Protein AF-A0A7K2MDT2-F1 (afdb_monomer_lite)

Radius of gyration: 23.24 Å; chains: 1; bounding box: 53×56×47 Å

Foldseek 3Di:
DPPPVVVVPDDPPPDQPQHDDPPGNPCVVVVVVVVVVVVVVLVQFWDKAWDPPDDFDWDDDVHTDTDPTDIDTDTDDPPPPPPPPPDDDDDDDDDPPPPDDPDDD

Sequence (105 aa):
RFDAQAVRARPPHVFKPFGTGARACIGRQFALHEATLVLGLLLRRYDLHPDPGYRLKITERLTLMPEGLRLRLERRTAPVVRDSVPAGGDGEASAPRCPVHRAGD

Secondary structure (DSSP, 8-state):
--SHHHHHTSPTTS--TT--GGGS-TTHHHHHHHHHHHHHHHHHHEEEEE-TT---EEEESSSEEEES--EEEEEPPPP--------------------------

Structure (mmCIF, N/CA/C/O backbone):
data_AF-A0A7K2MDT2-F1
#
_entry.id   AF-A0A7K2MDT2-F1
#
loop_
_atom_site.group_PDB
_atom_site.id
_atom_site.type_symbol
_atom_site.label_atom_id
_atom_site.label_alt_id
_atom_site.label_comp_id
_atom_site.label_asym_id
_atom_site.label_entity_id
_atom_site.label_seq_id
_atom_site.pdbx_PDB_ins_code
_atom_site.Cartn_x
_atom_site.Cartn_y
_atom_site.Cartn_z
_atom_site.occupancy
_atom_site.B_iso_or_equiv
_atom_site.auth_seq_id
_atom_site.auth_comp_id
_atom_site.auth_asym_id
_atom_site.auth_atom_id
_atom_site.pdbx_PDB_model_num
ATOM 1 N N . ARG A 1 1 ? -8.546 -12.260 -7.805 1.00 89.19 1 ARG A N 1
ATOM 2 C CA . ARG A 1 1 ? -7.979 -11.103 -8.567 1.00 89.19 1 ARG A CA 1
ATOM 3 C C . ARG A 1 1 ? -6.456 -11.095 -8.542 1.00 89.19 1 ARG A C 1
ATOM 5 O O . ARG A 1 1 ? -5.871 -10.864 -9.592 1.00 89.19 1 ARG A O 1
ATOM 12 N N . PHE A 1 2 ? -5.824 -11.232 -7.372 1.00 94.38 2 PHE A N 1
ATOM 13 C CA . PHE A 1 2 ? -4.358 -11.258 -7.232 1.00 94.38 2 PHE A CA 1
ATOM 14 C C . PHE A 1 2 ? -3.816 -12.643 -6.835 1.00 94.38 2 PHE A C 1
ATOM 16 O O . PHE A 1 2 ? -2.643 -12.774 -6.508 1.00 94.38 2 PHE A O 1
ATOM 23 N N . ASP A 1 3 ? -4.663 -13.670 -6.872 1.00 96.00 3 ASP A N 1
ATOM 24 C CA . ASP A 1 3 ? -4.254 -15.069 -6.802 1.00 96.00 3 ASP A CA 1
ATOM 25 C C . ASP A 1 3 ? -3.393 -15.457 -8.019 1.00 96.00 3 ASP A C 1
ATOM 27 O O . ASP A 1 3 ? -3.415 -14.799 -9.064 1.00 96.00 3 ASP A O 1
ATOM 31 N N . ALA A 1 4 ? -2.624 -16.539 -7.885 1.00 95.25 4 ALA A N 1
ATOM 32 C CA . ALA A 1 4 ? -1.626 -16.926 -8.879 1.00 95.25 4 ALA A CA 1
ATOM 33 C C . ALA A 1 4 ? -2.222 -17.202 -10.271 1.00 95.25 4 ALA A C 1
ATOM 35 O O . ALA A 1 4 ? -1.603 -16.850 -11.276 1.00 95.25 4 ALA A O 1
ATOM 36 N N . GLN A 1 5 ? -3.415 -17.801 -10.340 1.00 95.94 5 GLN A N 1
ATOM 37 C CA . GLN A 1 5 ? -4.074 -18.121 -11.609 1.00 95.94 5 GLN A CA 1
ATOM 38 C C . GLN A 1 5 ? -4.519 -16.840 -12.327 1.00 95.94 5 GLN A C 1
ATOM 40 O O . GLN A 1 5 ? -4.160 -16.628 -13.486 1.00 95.94 5 GLN A O 1
ATOM 45 N N . ALA A 1 6 ? -5.197 -15.926 -11.626 1.00 94.38 6 ALA A N 1
ATOM 46 C CA . ALA A 1 6 ? -5.632 -14.652 -12.199 1.00 94.38 6 ALA A CA 1
ATOM 47 C C . ALA A 1 6 ? -4.462 -13.755 -12.642 1.00 94.38 6 ALA A C 1
ATOM 49 O O . ALA A 1 6 ? -4.578 -13.020 -13.622 1.00 94.38 6 ALA A O 1
ATOM 50 N N . VAL A 1 7 ? -3.327 -13.803 -11.935 1.00 95.06 7 VAL A N 1
ATOM 51 C CA . VAL A 1 7 ? -2.123 -13.046 -12.312 1.00 95.06 7 VAL A CA 1
ATOM 52 C C . VAL A 1 7 ? -1.501 -13.593 -13.596 1.00 95.06 7 VAL A C 1
ATOM 54 O O . VAL A 1 7 ? -1.098 -12.798 -14.442 1.00 95.06 7 VAL A O 1
ATOM 57 N N . ARG A 1 8 ? -1.452 -14.920 -13.774 1.00 93.31 8 ARG A N 1
ATOM 58 C CA . ARG A 1 8 ? -0.921 -15.553 -14.995 1.00 93.31 8 ARG A CA 1
ATOM 59 C C . ARG A 1 8 ? -1.771 -15.255 -16.228 1.00 93.31 8 ARG A C 1
ATOM 61 O O . ARG A 1 8 ? -1.219 -15.071 -17.303 1.00 93.31 8 ARG A O 1
ATOM 68 N N . ALA A 1 9 ? -3.090 -15.172 -16.064 1.00 95.38 9 ALA A N 1
ATOM 69 C CA . ALA A 1 9 ? -4.022 -14.873 -17.151 1.00 95.38 9 ALA A CA 1
ATOM 70 C C . ALA A 1 9 ? -4.070 -13.381 -17.547 1.00 95.38 9 ALA A C 1
ATOM 72 O O . ALA A 1 9 ? -4.774 -13.008 -18.484 1.00 95.38 9 ALA A O 1
ATOM 73 N N . ARG A 1 10 ? -3.375 -12.495 -16.824 1.00 94.31 10 ARG A N 1
ATOM 74 C CA . ARG A 1 10 ? -3.451 -11.045 -17.032 1.00 94.31 10 ARG A CA 1
ATOM 75 C C . ARG A 1 10 ? -2.658 -10.617 -18.282 1.00 94.31 10 ARG A C 1
ATOM 77 O O . ARG A 1 10 ? -1.544 -11.103 -18.473 1.00 94.31 10 ARG A O 1
ATOM 84 N N . PRO A 1 11 ? -3.159 -9.647 -19.076 1.00 95.38 11 PRO A N 1
ATOM 85 C CA . PRO A 1 11 ? -2.400 -9.091 -20.191 1.00 95.38 11 PRO A CA 1
ATOM 86 C C . PRO A 1 11 ? -1.023 -8.564 -19.760 1.00 95.38 11 PRO A C 1
ATOM 88 O O . PRO A 1 11 ? -0.877 -8.043 -18.644 1.00 95.38 11 PRO A O 1
ATOM 91 N N . PRO A 1 12 ? -0.002 -8.662 -20.627 1.00 91.50 12 PRO A N 1
ATOM 92 C CA . PRO A 1 12 ? 1.331 -8.190 -20.297 1.00 91.50 12 PRO A CA 1
ATOM 93 C C . PRO A 1 12 ? 1.325 -6.687 -19.997 1.00 91.50 12 PRO A C 1
ATOM 95 O O . PRO A 1 12 ? 0.544 -5.908 -20.531 1.00 91.50 12 PRO A O 1
ATOM 98 N N . HIS A 1 13 ? 2.237 -6.280 -19.119 1.00 89.50 13 HIS A N 1
ATOM 99 C CA . HIS A 1 13 ? 2.533 -4.884 -18.782 1.00 89.50 13 HIS A CA 1
ATOM 100 C C . HIS A 1 13 ? 1.453 -4.054 -18.069 1.00 89.50 13 HIS A C 1
ATOM 102 O O . HIS A 1 13 ? 1.732 -2.907 -17.734 1.00 89.50 13 HIS A O 1
ATOM 108 N N . VAL A 1 14 ? 0.298 -4.619 -17.713 1.00 92.56 14 VAL A N 1
ATOM 109 C CA . VAL A 1 14 ? -0.784 -3.855 -17.052 1.00 92.56 14 VAL A CA 1
ATOM 110 C C . VAL A 1 14 ? -0.637 -3.719 -15.529 1.00 92.56 14 VAL A C 1
ATOM 112 O O . VAL A 1 14 ? -1.430 -3.043 -14.880 1.00 92.56 14 VAL A O 1
ATOM 115 N N . PHE A 1 15 ? 0.352 -4.379 -14.918 1.00 94.62 15 PHE A N 1
ATOM 116 C CA . PHE A 1 15 ? 0.592 -4.299 -13.475 1.00 94.62 15 PHE A CA 1
ATOM 117 C C . PHE A 1 15 ? 2.086 -4.253 -13.159 1.00 94.62 15 PHE A C 1
ATOM 119 O O . PHE A 1 15 ? 2.750 -5.284 -13.069 1.00 94.62 15 PHE A O 1
ATOM 126 N N . LYS A 1 16 ? 2.606 -3.034 -12.998 1.00 94.81 16 LYS A N 1
ATOM 127 C CA . LYS A 1 16 ? 4.016 -2.750 -12.696 1.00 94.81 16 LYS A CA 1
ATOM 128 C C . LYS A 1 16 ? 4.161 -1.691 -11.585 1.00 94.81 16 LYS A C 1
ATOM 130 O O . LYS A 1 16 ? 4.832 -0.686 -11.800 1.00 94.81 16 LYS A O 1
ATOM 135 N N . PRO A 1 17 ? 3.555 -1.878 -10.396 1.00 96.19 17 PRO A N 1
ATOM 136 C CA . PRO A 1 17 ? 3.534 -0.846 -9.347 1.00 96.19 17 PRO A CA 1
ATOM 137 C C . PRO A 1 17 ? 4.922 -0.491 -8.783 1.00 96.19 17 PRO 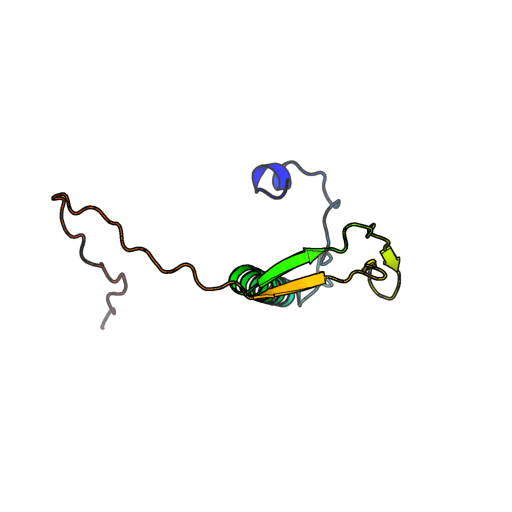A C 1
ATOM 139 O O . PRO A 1 17 ? 5.076 0.532 -8.134 1.00 96.19 17 PRO A O 1
ATOM 142 N N . PHE A 1 18 ? 5.932 -1.323 -9.049 1.00 97.31 18 PHE A N 1
ATOM 143 C CA . PHE A 1 18 ? 7.322 -1.127 -8.632 1.00 97.31 18 PHE A CA 1
ATOM 144 C C . PHE A 1 18 ? 8.282 -1.004 -9.832 1.00 97.31 18 PHE A C 1
ATOM 146 O O . PHE A 1 18 ? 9.485 -1.205 -9.684 1.00 97.31 18 PHE A O 1
ATOM 153 N N . GLY A 1 19 ? 7.767 -0.713 -11.033 1.00 96.00 19 GLY A N 1
ATOM 154 C CA . GLY A 1 19 ? 8.559 -0.665 -12.266 1.00 96.00 19 GLY A CA 1
ATOM 155 C C . GLY A 1 19 ? 8.987 -2.044 -12.793 1.00 96.00 19 GLY A C 1
ATOM 156 O O . GLY A 1 19 ? 8.536 -3.083 -12.311 1.00 96.00 19 GLY A O 1
ATOM 157 N N . THR A 1 20 ? 9.843 -2.052 -13.821 1.00 94.75 20 THR A N 1
ATOM 158 C CA . THR A 1 20 ? 10.416 -3.263 -14.448 1.00 94.75 20 THR A CA 1
ATOM 159 C C . THR A 1 20 ? 11.853 -3.027 -14.918 1.00 94.75 20 THR A C 1
ATOM 161 O O . THR A 1 20 ? 12.200 -1.901 -15.265 1.00 94.75 20 THR A O 1
ATOM 164 N N . GLY A 1 21 ? 12.661 -4.089 -15.001 1.00 94.94 21 GLY A N 1
ATOM 165 C CA . GLY A 1 21 ? 14.030 -4.039 -15.532 1.00 94.94 21 GLY A CA 1
ATOM 166 C C . GLY A 1 21 ? 15.060 -3.459 -14.556 1.00 94.94 21 GLY A C 1
ATOM 167 O O . GLY A 1 21 ? 14.830 -3.416 -13.350 1.00 94.94 21 GLY A O 1
ATOM 168 N N . ALA A 1 22 ? 16.196 -2.993 -15.088 1.00 96.88 22 ALA A N 1
ATOM 169 C CA . ALA A 1 22 ? 17.358 -2.542 -14.308 1.00 96.88 22 ALA A CA 1
ATOM 170 C C . ALA A 1 22 ? 17.102 -1.317 -13.407 1.00 96.88 22 ALA A C 1
ATOM 172 O O . ALA A 1 22 ? 17.885 -1.035 -12.506 1.00 96.88 22 ALA A O 1
ATOM 173 N N . ARG A 1 23 ? 16.015 -0.576 -13.654 1.00 97.12 23 ARG A N 1
ATOM 174 C CA . ARG A 1 23 ? 15.604 0.603 -12.874 1.00 97.12 23 ARG A CA 1
ATOM 175 C C . ARG A 1 23 ? 14.309 0.366 -12.089 1.00 97.12 23 ARG A C 1
ATOM 177 O O . ARG A 1 23 ? 13.649 1.321 -11.694 1.00 97.12 23 ARG A O 1
ATOM 184 N N . ALA A 1 24 ? 13.914 -0.894 -11.890 1.00 97.44 24 ALA A N 1
ATOM 185 C CA . ALA A 1 24 ? 12.809 -1.223 -10.997 1.00 97.44 24 ALA A CA 1
ATOM 186 C C . ALA A 1 24 ? 13.123 -0.793 -9.552 1.00 97.44 24 ALA A C 1
ATOM 188 O O . ALA A 1 24 ? 14.281 -0.636 -9.165 1.00 97.44 24 ALA A O 1
ATOM 189 N N . CYS A 1 25 ? 12.081 -0.616 -8.743 1.00 98.00 25 CYS A N 1
ATOM 190 C CA . CYS A 1 25 ? 12.208 -0.207 -7.351 1.00 98.00 25 CYS A CA 1
ATOM 191 C C . CYS A 1 25 ? 13.025 -1.235 -6.553 1.00 98.00 25 CYS A C 1
ATOM 193 O O . CYS A 1 25 ? 12.541 -2.327 -6.242 1.00 98.00 25 CYS A O 1
ATOM 195 N N . ILE A 1 26 ? 14.245 -0.852 -6.168 1.00 98.38 26 ILE A N 1
ATOM 196 C CA . ILE A 1 26 ? 15.125 -1.652 -5.304 1.00 98.38 26 ILE A CA 1
ATOM 197 C C . ILE A 1 26 ? 14.489 -1.922 -3.931 1.00 98.38 26 ILE A C 1
ATOM 199 O O . ILE A 1 26 ? 14.681 -2.982 -3.344 1.00 98.38 26 ILE A O 1
ATOM 203 N N . GLY A 1 27 ? 13.645 -0.999 -3.460 1.00 98.38 27 GLY A N 1
ATOM 204 C CA . GLY A 1 27 ? 12.925 -1.095 -2.193 1.00 98.38 27 GLY A CA 1
ATOM 205 C C . GLY A 1 27 ? 11.666 -1.967 -2.219 1.00 98.38 27 GLY A C 1
ATOM 206 O O . GLY A 1 27 ? 10.959 -1.997 -1.219 1.00 98.38 27 GLY A O 1
ATOM 207 N N . ARG A 1 28 ? 11.346 -2.680 -3.313 1.00 98.31 28 ARG A N 1
ATOM 208 C CA . ARG A 1 28 ? 10.087 -3.449 -3.431 1.00 98.31 28 ARG A CA 1
ATOM 209 C C . ARG A 1 28 ? 9.856 -4.412 -2.262 1.00 98.31 28 ARG A C 1
ATOM 211 O O . ARG A 1 28 ? 8.749 -4.475 -1.738 1.00 98.31 28 ARG A O 1
ATOM 218 N N . GLN A 1 29 ? 10.870 -5.192 -1.890 1.00 98.12 29 GLN A N 1
ATOM 219 C CA . GLN A 1 29 ? 10.722 -6.184 -0.818 1.00 98.12 29 GLN A CA 1
ATOM 220 C C . GLN A 1 29 ? 10.564 -5.513 0.541 1.00 98.12 29 GLN A C 1
ATOM 222 O O . GLN A 1 29 ? 9.700 -5.905 1.317 1.00 98.12 29 GLN A O 1
ATOM 227 N N . PHE A 1 30 ? 11.344 -4.461 0.780 1.00 98.62 30 PHE A N 1
ATOM 228 C CA . PHE A 1 30 ? 11.254 -3.662 1.991 1.00 98.62 30 PHE A CA 1
ATOM 229 C C . PHE A 1 30 ? 9.857 -3.047 2.150 1.00 98.62 30 PHE A C 1
ATOM 231 O O . PHE A 1 30 ? 9.193 -3.290 3.152 1.00 98.62 30 PHE A O 1
ATOM 238 N N . ALA A 1 31 ? 9.348 -2.382 1.108 1.00 98.44 31 ALA A N 1
ATOM 239 C CA . ALA A 1 31 ? 8.022 -1.768 1.108 1.00 98.44 31 ALA A CA 1
ATOM 240 C C . ALA A 1 31 ? 6.898 -2.784 1.372 1.00 98.44 31 ALA A C 1
ATOM 242 O O . ALA A 1 31 ? 5.982 -2.510 2.145 1.00 98.44 31 ALA A O 1
ATOM 243 N N . LEU A 1 32 ? 6.960 -3.971 0.756 1.00 98.31 32 LEU A N 1
ATOM 244 C CA . LEU A 1 32 ? 5.974 -5.028 1.001 1.00 98.31 32 LEU A CA 1
ATOM 245 C C . LEU A 1 32 ? 6.070 -5.583 2.426 1.00 98.31 32 LEU A C 1
ATOM 247 O O . LEU A 1 32 ? 5.037 -5.868 3.033 1.00 98.31 32 LEU A O 1
ATOM 251 N N . HIS A 1 33 ? 7.281 -5.722 2.963 1.00 98.62 33 HIS A N 1
ATOM 252 C CA . HIS A 1 33 ? 7.496 -6.223 4.315 1.00 98.62 33 HIS A CA 1
ATOM 253 C C . 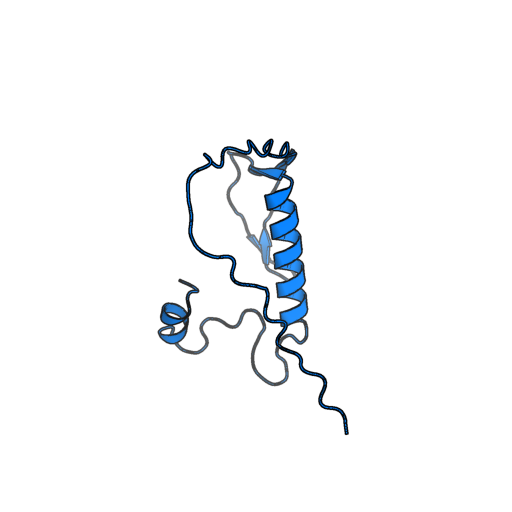HIS A 1 33 ? 6.954 -5.245 5.362 1.00 98.62 33 HIS A C 1
ATOM 255 O O . HIS A 1 33 ? 6.140 -5.630 6.200 1.00 98.62 33 HIS A O 1
ATOM 261 N N . GLU A 1 34 ? 7.318 -3.966 5.260 1.00 98.75 34 GLU A N 1
ATOM 262 C CA . GLU A 1 34 ? 6.822 -2.925 6.159 1.00 98.75 34 GLU A CA 1
ATOM 263 C C . GLU A 1 34 ? 5.304 -2.772 6.077 1.00 98.75 34 GLU A C 1
ATOM 265 O O . GLU A 1 34 ? 4.633 -2.794 7.107 1.00 98.75 34 GLU A O 1
ATOM 270 N N . ALA A 1 35 ? 4.739 -2.690 4.866 1.00 98.50 35 ALA A N 1
ATOM 271 C CA . ALA A 1 35 ? 3.294 -2.559 4.692 1.00 98.50 35 ALA A CA 1
ATOM 272 C C . ALA A 1 35 ? 2.542 -3.742 5.318 1.00 98.50 35 ALA A C 1
ATOM 274 O O . ALA A 1 35 ? 1.533 -3.547 5.996 1.00 98.50 35 ALA A O 1
ATOM 275 N N . THR A 1 36 ? 3.053 -4.964 5.144 1.00 98.50 36 THR A N 1
ATOM 276 C CA . THR A 1 36 ? 2.454 -6.168 5.735 1.00 98.50 36 THR A CA 1
ATOM 277 C C . THR A 1 36 ? 2.517 -6.129 7.260 1.00 98.50 36 THR A C 1
ATOM 279 O O . THR A 1 36 ? 1.509 -6.395 7.915 1.00 98.50 36 THR A O 1
ATOM 282 N N . LEU A 1 37 ? 3.667 -5.766 7.840 1.00 98.62 37 LEU A N 1
ATOM 283 C CA . LEU A 1 37 ? 3.832 -5.678 9.292 1.00 98.62 37 LEU A CA 1
ATOM 284 C C . LEU A 1 37 ? 2.941 -4.595 9.904 1.00 98.62 37 LEU A C 1
ATOM 286 O O . LEU A 1 37 ? 2.247 -4.859 10.885 1.00 98.62 37 LEU A O 1
ATOM 290 N N . VAL A 1 38 ? 2.915 -3.398 9.316 1.00 98.44 38 VAL A N 1
ATOM 291 C CA . VAL A 1 38 ? 2.089 -2.283 9.797 1.00 98.44 38 VAL A CA 1
ATOM 292 C C . VAL A 1 38 ? 0.610 -2.653 9.741 1.00 98.44 38 VAL A C 1
ATOM 294 O O . VAL A 1 38 ? -0.086 -2.526 10.748 1.00 98.44 38 VAL A O 1
ATOM 297 N N . LEU A 1 39 ? 0.128 -3.177 8.609 1.00 98.31 39 LEU A N 1
ATOM 298 C CA . LEU A 1 39 ? -1.268 -3.599 8.477 1.00 98.31 39 LEU A CA 1
ATOM 299 C C . LEU A 1 39 ? -1.610 -4.733 9.449 1.00 98.31 39 LEU A C 1
ATOM 301 O O . LEU A 1 39 ? -2.632 -4.663 10.128 1.00 98.31 39 LEU A O 1
ATOM 305 N N . GLY A 1 40 ? -0.747 -5.743 9.576 1.00 98.00 40 GLY A N 1
ATOM 306 C CA . GLY A 1 40 ? -0.946 -6.849 10.512 1.00 98.00 40 GLY A CA 1
ATOM 307 C C . GLY A 1 40 ? -1.018 -6.385 11.969 1.00 98.00 40 GLY A C 1
ATOM 308 O O . GLY A 1 40 ? -1.888 -6.828 12.720 1.00 98.00 40 GLY A O 1
ATOM 309 N N . LEU A 1 41 ? -0.150 -5.453 12.375 1.00 97.00 41 LEU A N 1
ATOM 310 C CA . LEU A 1 41 ? -0.156 -4.884 13.724 1.00 97.00 41 LEU A CA 1
ATOM 311 C C . LEU A 1 41 ? -1.396 -4.027 13.989 1.00 97.00 41 LEU A C 1
ATOM 313 O O . LEU A 1 41 ? -1.983 -4.151 15.066 1.00 97.00 41 LEU A O 1
ATOM 317 N N . LEU A 1 42 ? -1.805 -3.193 13.028 1.00 97.25 42 LEU A N 1
ATOM 318 C CA . LEU A 1 42 ? -3.012 -2.375 13.142 1.00 97.25 42 LEU A CA 1
ATOM 319 C C . LEU A 1 42 ? -4.252 -3.258 13.289 1.00 97.25 42 LEU A C 1
ATOM 321 O O . LEU A 1 42 ? -4.976 -3.111 14.268 1.00 97.25 42 LEU A O 1
ATOM 325 N N . LEU A 1 43 ? -4.438 -4.236 12.399 1.00 96.38 43 LEU A N 1
ATOM 326 C CA . LEU A 1 43 ? -5.594 -5.142 12.418 1.00 96.38 43 LEU A CA 1
ATOM 327 C C . LEU A 1 43 ? -5.624 -6.053 13.652 1.00 96.38 43 LEU A C 1
ATOM 329 O O . LEU A 1 43 ? -6.694 -6.423 14.137 1.00 96.38 43 LEU A O 1
ATOM 333 N N . ARG A 1 44 ? -4.457 -6.430 14.190 1.00 95.69 44 ARG A N 1
ATOM 334 C CA . ARG A 1 44 ? -4.376 -7.219 15.427 1.00 95.69 44 ARG A CA 1
ATOM 335 C C . ARG A 1 44 ? -4.782 -6.410 16.658 1.00 95.69 44 ARG A C 1
ATOM 337 O O . ARG A 1 44 ? -5.333 -6.983 17.594 1.00 95.69 44 ARG A O 1
ATOM 344 N N . ARG A 1 45 ? -4.449 -5.119 16.698 1.00 96.00 45 ARG A N 1
ATOM 345 C CA . ARG A 1 45 ? -4.563 -4.289 17.908 1.00 96.00 45 ARG A CA 1
ATOM 346 C C . ARG A 1 45 ? -5.763 -3.354 17.910 1.00 96.00 45 ARG A C 1
ATOM 348 O O . ARG A 1 45 ? -6.141 -2.920 18.995 1.00 96.00 45 ARG A O 1
ATO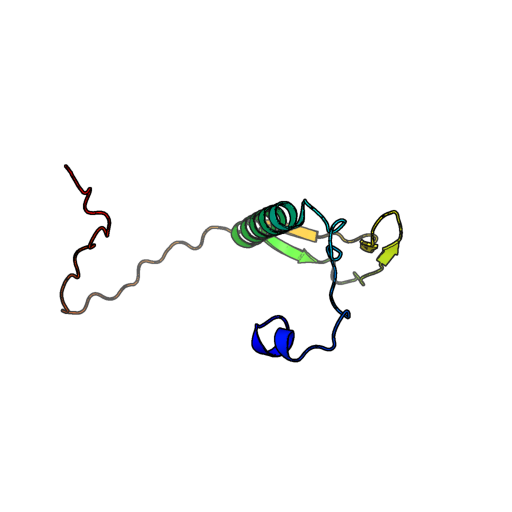M 355 N N . TYR A 1 46 ? -6.331 -3.037 16.751 1.00 97.44 46 TYR A N 1
ATOM 356 C CA . TYR A 1 46 ? -7.372 -2.027 16.620 1.00 97.44 46 TYR A CA 1
ATOM 357 C C . TYR A 1 46 ? -8.495 -2.463 15.686 1.00 97.44 46 TYR A C 1
ATOM 359 O O . TYR A 1 46 ? -8.257 -3.139 14.686 1.00 97.44 46 TYR A O 1
ATOM 367 N N . ASP A 1 47 ? -9.698 -2.010 16.013 1.00 97.12 47 ASP A N 1
ATOM 368 C CA . ASP A 1 47 ? -10.817 -1.914 15.092 1.00 97.12 47 ASP A CA 1
ATOM 369 C C . ASP A 1 47 ? -10.770 -0.522 14.440 1.00 97.12 47 ASP A C 1
ATOM 371 O O . ASP A 1 47 ? -10.577 0.501 15.109 1.00 97.12 47 ASP A O 1
ATOM 375 N N . LEU A 1 48 ? -10.851 -0.483 13.107 1.00 97.19 48 LEU A N 1
ATOM 376 C CA . LEU A 1 48 ? -10.694 0.736 12.314 1.00 97.19 48 LEU A CA 1
ATOM 377 C C . LEU A 1 48 ? -12.067 1.212 11.840 1.00 97.19 48 LEU A C 1
ATOM 379 O O . LEU A 1 48 ? -12.685 0.584 10.982 1.00 97.19 48 LEU A O 1
ATOM 383 N N . HIS A 1 49 ? -12.522 2.347 12.362 1.00 97.50 49 HIS A N 1
ATOM 384 C CA . HIS A 1 49 ? -13.798 2.947 11.988 1.00 97.50 49 HIS A CA 1
ATOM 385 C C . HIS A 1 49 ? -13.561 4.100 11.006 1.00 97.50 49 HIS A C 1
ATOM 387 O O . HIS A 1 49 ? -12.947 5.104 11.390 1.00 97.50 49 HIS A O 1
ATOM 393 N N . PRO A 1 50 ? -14.021 3.989 9.747 1.00 96.56 50 PRO A N 1
ATOM 394 C CA . PRO A 1 50 ? -13.981 5.109 8.820 1.00 96.56 50 PRO A CA 1
ATOM 395 C C . PRO A 1 50 ? -15.022 6.163 9.201 1.00 96.56 50 PRO A C 1
ATOM 397 O O . PRO A 1 50 ? -16.022 5.861 9.854 1.00 96.56 50 PRO A O 1
ATOM 400 N N . ASP A 1 51 ? -14.810 7.396 8.749 1.00 95.69 51 ASP A N 1
ATOM 401 C CA . ASP A 1 51 ? -15.880 8.393 8.707 1.00 95.69 51 ASP A CA 1
ATOM 402 C C . ASP A 1 51 ? -16.988 7.903 7.742 1.00 95.69 51 ASP A C 1
ATOM 404 O O . ASP A 1 51 ? -16.698 7.681 6.560 1.00 95.69 51 ASP A O 1
ATOM 408 N N . PRO A 1 52 ? -18.245 7.721 8.203 1.00 95.44 52 PRO A N 1
ATOM 409 C CA . PRO A 1 52 ? -19.346 7.238 7.365 1.00 95.44 52 PRO A CA 1
ATOM 410 C C . PRO A 1 52 ? -19.622 8.111 6.130 1.00 95.44 52 PRO A C 1
ATOM 412 O O . PRO A 1 52 ? -20.079 7.609 5.097 1.00 95.44 52 PRO A O 1
ATOM 415 N N . GLY A 1 53 ? -19.349 9.415 6.229 1.00 96.44 53 GLY A N 1
ATOM 416 C CA . GLY A 1 53 ? -19.538 10.378 5.147 1.00 96.44 53 GLY A CA 1
ATOM 417 C C . GLY A 1 53 ? -18.373 10.429 4.161 1.00 96.44 53 GLY A C 1
ATOM 418 O O . GLY A 1 53 ? -18.507 11.011 3.082 1.00 96.44 53 GLY A O 1
ATOM 419 N N . TYR A 1 54 ? -17.236 9.808 4.486 1.00 97.25 54 TYR A N 1
ATOM 420 C CA . TYR A 1 54 ? -16.051 9.895 3.647 1.00 97.25 54 TYR A CA 1
ATOM 421 C C . TYR A 1 54 ? -16.264 9.222 2.285 1.00 97.25 54 TYR A C 1
ATOM 423 O O . TYR A 1 54 ? -16.839 8.135 2.147 1.00 97.25 54 TYR A O 1
ATOM 431 N N . ARG A 1 55 ? -15.759 9.885 1.245 1.00 97.12 55 ARG A N 1
ATOM 432 C CA . ARG A 1 55 ? -15.632 9.348 -0.109 1.00 97.12 55 ARG A CA 1
ATOM 433 C C . ARG A 1 55 ? -14.200 9.556 -0.554 1.00 97.12 55 ARG A C 1
ATOM 435 O O . ARG A 1 55 ? -13.671 10.658 -0.427 1.00 97.12 55 ARG A O 1
ATOM 442 N N . LEU A 1 56 ? -13.590 8.490 -1.065 1.00 96.88 56 LEU A N 1
ATOM 443 C CA . LEU A 1 56 ? -12.202 8.515 -1.500 1.00 96.88 56 LEU A CA 1
ATOM 444 C C . LEU A 1 56 ? -12.022 9.562 -2.601 1.00 96.88 56 LEU A C 1
ATOM 446 O O . LEU A 1 56 ? -12.540 9.407 -3.705 1.00 96.88 56 LEU A O 1
ATOM 450 N N . LYS A 1 57 ? -11.259 10.604 -2.284 1.00 97.06 57 LYS A N 1
ATOM 451 C CA . LYS A 1 57 ? -10.723 11.565 -3.244 1.00 97.06 57 LYS A CA 1
ATOM 452 C C . LYS A 1 57 ? -9.219 11.366 -3.304 1.00 97.06 57 LYS A C 1
ATOM 454 O O . LYS A 1 57 ? -8.583 11.223 -2.262 1.00 97.06 57 LYS A O 1
ATOM 459 N N . ILE A 1 58 ? -8.667 11.303 -4.508 1.00 97.69 58 ILE A N 1
ATOM 460 C CA . ILE A 1 58 ? -7.230 11.135 -4.715 1.00 97.69 58 ILE A CA 1
ATOM 461 C C . ILE A 1 58 ? -6.646 12.487 -5.097 1.00 97.69 58 ILE A C 1
ATOM 463 O O . ILE A 1 58 ? -7.120 13.122 -6.035 1.00 97.69 58 ILE A O 1
ATOM 467 N N . THR A 1 59 ? -5.610 12.902 -4.378 1.00 97.12 59 THR A N 1
ATOM 468 C CA . THR A 1 59 ? -4.754 14.018 -4.771 1.00 97.12 59 THR A CA 1
ATOM 469 C C . THR A 1 59 ? -3.456 13.463 -5.337 1.00 97.12 59 THR A C 1
ATOM 471 O O . THR A 1 59 ? -2.870 12.524 -4.788 1.00 97.12 59 THR A O 1
ATOM 474 N N . GLU A 1 60 ? -2.981 14.074 -6.415 1.00 97.25 60 GLU A N 1
ATOM 475 C CA . GLU A 1 60 ? -1.707 13.741 -7.039 1.00 97.25 60 GLU A CA 1
ATOM 476 C C . GLU A 1 60 ? -0.636 14.726 -6.567 1.00 97.25 60 GLU A C 1
ATOM 478 O O . GLU A 1 60 ? -0.788 15.941 -6.692 1.00 97.25 60 GLU A O 1
ATOM 483 N N . ARG A 1 61 ? 0.444 14.206 -5.978 1.00 92.69 61 ARG A N 1
ATOM 484 C CA . ARG A 1 61 ? 1.663 14.974 -5.685 1.00 92.69 61 ARG A CA 1
ATOM 485 C C . ARG A 1 61 ? 2.826 14.313 -6.424 1.00 92.69 61 ARG A C 1
ATOM 487 O O . ARG A 1 61 ? 2.725 14.042 -7.611 1.00 92.69 61 ARG A O 1
ATOM 494 N N . LEU A 1 62 ? 3.901 13.965 -5.714 1.00 96.81 62 LEU A N 1
ATOM 495 C CA . LEU A 1 62 ? 4.892 13.016 -6.226 1.00 96.81 62 LEU A CA 1
ATOM 496 C C . LEU A 1 62 ? 4.324 11.585 -6.318 1.00 96.81 62 LEU A C 1
ATOM 498 O O . LEU A 1 62 ? 4.768 10.783 -7.133 1.00 96.81 62 LEU A O 1
ATOM 502 N N . THR A 1 63 ? 3.338 11.266 -5.478 1.00 97.06 63 THR A N 1
ATOM 503 C CA . THR A 1 63 ? 2.605 9.996 -5.459 1.00 97.06 63 THR A CA 1
ATOM 504 C C . THR A 1 63 ? 1.100 10.256 -5.384 1.00 97.06 63 THR A C 1
ATOM 506 O O . THR A 1 63 ? 0.662 11.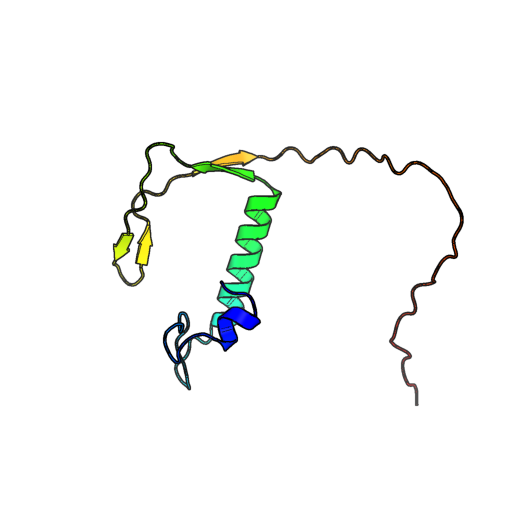360 -5.048 1.00 97.06 63 THR A O 1
ATOM 509 N N . LEU A 1 64 ? 0.302 9.231 -5.692 1.00 97.56 64 LEU A N 1
ATOM 510 C CA . LEU A 1 64 ? -1.141 9.245 -5.458 1.00 97.56 64 LEU A CA 1
ATOM 511 C C . LEU A 1 64 ? -1.412 9.072 -3.962 1.00 97.56 64 LEU A C 1
ATOM 513 O O . LEU A 1 64 ? -0.911 8.126 -3.349 1.00 97.56 64 LEU A O 1
ATOM 517 N N . MET A 1 65 ? -2.213 9.960 -3.378 1.00 97.25 65 MET A N 1
ATOM 518 C CA . MET A 1 65 ? -2.548 9.920 -1.955 1.00 97.25 65 MET A CA 1
ATOM 519 C C . MET A 1 65 ? -4.034 10.208 -1.733 1.00 97.25 65 MET A C 1
ATOM 521 O O . MET A 1 65 ? -4.606 11.031 -2.448 1.00 97.25 65 MET A O 1
ATOM 525 N N . PRO A 1 66 ? -4.673 9.577 -0.736 1.00 97.31 66 PRO A N 1
ATOM 526 C CA . PRO A 1 66 ? -6.027 9.943 -0.359 1.00 97.31 66 PRO A CA 1
ATOM 527 C C . PRO A 1 66 ? -6.049 11.337 0.279 1.00 97.31 66 PRO A C 1
ATOM 529 O O . PRO A 1 66 ? -5.244 11.654 1.158 1.00 97.31 66 PRO A O 1
ATOM 532 N N . GLU A 1 67 ? -7.004 12.158 -0.132 1.00 96.88 67 GLU A N 1
ATOM 533 C CA . GLU A 1 67 ? -7.289 13.449 0.478 1.00 96.88 67 GLU A CA 1
ATOM 534 C C . GLU A 1 67 ? -8.226 13.258 1.670 1.00 96.88 67 GLU A C 1
ATOM 536 O O . GLU A 1 67 ? -9.253 12.586 1.555 1.00 96.88 67 GLU A O 1
ATOM 541 N N . GLY A 1 68 ? -7.883 13.831 2.826 1.00 95.75 68 GLY A N 1
ATOM 542 C CA . GLY A 1 68 ? -8.789 13.907 3.975 1.00 95.75 68 GLY A CA 1
ATOM 543 C C . GLY A 1 68 ? -9.205 12.569 4.604 1.00 95.75 68 GLY A C 1
ATOM 544 O O . GLY A 1 68 ? -10.133 12.564 5.407 1.00 95.75 68 GLY A O 1
ATOM 545 N N . LEU A 1 69 ? -8.549 11.448 4.278 1.00 97.06 69 LEU A N 1
ATOM 546 C CA . LEU A 1 69 ? -8.856 10.148 4.883 1.00 97.06 69 LEU A CA 1
ATOM 547 C C . LEU A 1 69 ? -8.511 10.166 6.377 1.00 97.06 69 LEU A C 1
ATOM 549 O O . LEU A 1 69 ? -7.342 10.231 6.757 1.00 97.06 69 LEU A O 1
ATOM 553 N N . ARG A 1 70 ? -9.538 10.072 7.222 1.00 96.81 70 ARG A N 1
ATOM 554 C CA . ARG A 1 70 ? -9.415 9.956 8.678 1.00 96.81 70 ARG A CA 1
ATOM 555 C C . ARG A 1 70 ? -10.075 8.669 9.148 1.00 96.81 70 ARG A C 1
ATOM 557 O O . ARG A 1 70 ? -11.132 8.293 8.649 1.00 96.81 70 ARG A O 1
ATOM 564 N N . LEU A 1 71 ? -9.445 8.018 10.119 1.00 97.25 71 LEU A N 1
ATOM 565 C CA . LEU A 1 71 ? -9.942 6.803 10.757 1.00 97.25 71 LEU A CA 1
ATOM 566 C C . LEU A 1 71 ? -9.945 7.007 12.270 1.00 97.25 71 LEU A C 1
ATOM 568 O O . LEU A 1 71 ? -9.002 7.573 12.826 1.00 97.25 71 LEU A O 1
ATOM 572 N N . ARG A 1 72 ? -10.985 6.511 12.934 1.00 97.50 72 ARG A N 1
ATOM 573 C CA . ARG A 1 72 ? -11.026 6.377 14.389 1.00 97.50 72 ARG A CA 1
ATOM 574 C C . ARG A 1 72 ? -10.587 4.963 14.753 1.00 97.50 72 ARG A C 1
ATOM 576 O O . ARG A 1 72 ? -11.061 3.999 14.159 1.00 97.50 72 ARG A O 1
ATOM 583 N N . LEU A 1 73 ? -9.665 4.855 15.703 1.00 97.12 73 LEU A N 1
ATOM 584 C CA . LEU A 1 73 ? -9.101 3.581 16.139 1.00 97.12 73 LEU A CA 1
ATOM 585 C C . LEU A 1 73 ? -9.667 3.224 17.510 1.00 97.12 73 LEU A C 1
ATOM 587 O O . LEU A 1 73 ? -9.490 3.981 18.464 1.00 97.12 73 LEU A O 1
ATOM 591 N N . GLU A 1 74 ? -10.311 2.069 17.616 1.00 97.19 74 GLU A N 1
ATOM 592 C CA . GLU A 1 74 ? -10.697 1.484 18.899 1.00 97.19 74 GLU A CA 1
ATOM 593 C C . GLU A 1 74 ? -9.745 0.341 19.228 1.00 97.19 74 GLU A C 1
ATOM 595 O O . GLU A 1 74 ? -9.475 -0.509 18.385 1.00 97.19 74 GLU A O 1
ATOM 600 N N . ARG A 1 75 ? -9.168 0.320 20.434 1.00 96.75 75 ARG A N 1
ATOM 601 C CA . ARG A 1 75 ? -8.247 -0.757 20.815 1.00 96.75 75 ARG A CA 1
ATOM 602 C C . ARG A 1 75 ? -9.034 -2.052 20.991 1.00 96.75 75 ARG A C 1
ATOM 604 O O . ARG A 1 75 ? -9.938 -2.110 21.817 1.00 96.75 75 ARG A O 1
ATOM 611 N N . ARG A 1 76 ? -8.612 -3.111 20.301 1.00 93.81 76 ARG A N 1
ATOM 612 C CA . ARG A 1 76 ? -9.147 -4.457 20.500 1.00 93.81 76 ARG A CA 1
ATOM 613 C C . ARG A 1 76 ? -8.749 -4.945 21.883 1.00 93.81 76 ARG A C 1
ATOM 615 O O . ARG A 1 76 ? -7.561 -5.082 22.193 1.00 93.81 76 ARG A O 1
ATOM 622 N N . THR A 1 77 ? -9.739 -5.237 22.712 1.00 84.31 77 THR A N 1
ATOM 623 C CA . THR A 1 77 ? -9.530 -6.073 23.891 1.00 84.31 77 THR A CA 1
ATOM 624 C C . THR A 1 77 ? -9.177 -7.463 23.378 1.00 84.31 77 THR A C 1
ATOM 626 O O . THR A 1 77 ? -9.841 -7.971 22.472 1.00 84.31 77 THR A O 1
ATOM 629 N N . ALA A 1 78 ? -8.093 -8.056 23.884 1.00 68.62 78 ALA A N 1
ATOM 630 C CA . ALA A 1 78 ? -7.739 -9.414 23.493 1.00 68.62 78 ALA A CA 1
ATOM 631 C C . ALA A 1 78 ? -8.976 -10.308 23.688 1.00 68.62 78 ALA A C 1
ATOM 633 O O . ALA A 1 78 ? -9.622 -10.197 24.736 1.00 68.62 78 ALA A O 1
ATOM 634 N N . PRO A 1 79 ? -9.330 -11.171 22.719 1.00 60.75 79 PRO A N 1
ATOM 635 C CA . PRO A 1 79 ? -10.275 -12.219 23.029 1.00 60.75 79 PRO A CA 1
ATOM 636 C C . PRO A 1 79 ? -9.663 -12.986 24.197 1.00 60.75 79 PRO A C 1
ATOM 638 O O . PRO A 1 79 ? -8.523 -13.446 24.107 1.00 60.75 79 PRO A O 1
ATOM 641 N N . VAL A 1 80 ? -10.392 -13.062 25.312 1.00 54.62 80 VAL A N 1
ATOM 642 C CA . VAL A 1 80 ? -10.122 -14.075 26.327 1.00 54.62 80 VAL A CA 1
ATOM 643 C C . VAL A 1 80 ? -10.120 -15.377 25.548 1.00 54.62 80 VAL A C 1
ATOM 645 O O . VAL A 1 80 ? -11.144 -15.735 24.962 1.00 54.62 80 VAL A O 1
ATOM 648 N N . VAL A 1 81 ? -8.960 -16.022 25.448 1.00 59.62 81 VAL A N 1
ATOM 649 C CA . VAL A 1 81 ? -8.871 -17.376 24.918 1.00 59.62 81 VAL A CA 1
ATOM 650 C C . VAL A 1 81 ? -9.736 -18.203 25.858 1.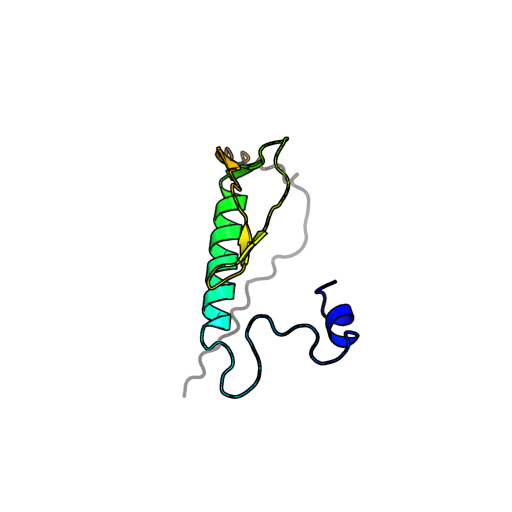00 59.62 81 VAL A C 1
ATOM 652 O O . VAL A 1 81 ? -9.337 -18.519 26.973 1.00 59.62 81 VAL A O 1
ATOM 655 N N . ARG A 1 82 ? -10.992 -18.437 25.475 1.00 55.28 82 ARG A N 1
ATOM 656 C CA . ARG A 1 82 ? -11.806 -19.448 26.127 1.00 55.28 82 ARG A CA 1
ATOM 657 C C . ARG A 1 82 ? -11.254 -20.757 25.611 1.00 55.28 82 ARG A C 1
ATOM 659 O O . ARG A 1 82 ? -11.637 -21.196 24.528 1.00 55.28 82 ARG A O 1
ATOM 666 N N . ASP A 1 83 ? -10.325 -21.325 26.371 1.00 57.44 83 ASP A N 1
ATOM 667 C CA . ASP A 1 83 ? -9.968 -22.728 26.243 1.00 57.44 83 ASP A CA 1
ATOM 668 C C . ASP A 1 83 ? -11.267 -23.529 26.341 1.00 57.44 83 ASP A C 1
ATOM 670 O O . ASP A 1 83 ? -11.859 -23.707 27.401 1.00 57.44 83 ASP A O 1
ATOM 674 N N . SER A 1 84 ? -11.769 -23.940 25.188 1.00 58.50 84 SER A N 1
ATOM 675 C CA . SER A 1 84 ? -12.792 -24.966 25.075 1.00 58.50 84 SER A CA 1
ATOM 676 C C . SER A 1 84 ? -12.334 -25.904 23.976 1.00 58.50 84 SER A C 1
ATOM 678 O O . SER A 1 84 ? -12.921 -26.004 22.905 1.00 58.50 84 SER A O 1
ATOM 680 N N . VAL A 1 85 ? -11.217 -26.571 24.255 1.00 59.12 85 VAL A N 1
ATOM 681 C CA . VAL A 1 85 ? -10.976 -27.889 23.686 1.00 59.12 85 VAL A CA 1
ATOM 682 C C . VAL A 1 85 ? -11.766 -28.856 24.572 1.00 59.12 85 VAL A C 1
ATOM 684 O O . VAL A 1 85 ? -11.396 -29.022 25.736 1.00 59.12 85 VAL A O 1
ATOM 687 N N . PRO A 1 86 ? -12.875 -29.458 24.108 1.00 54.53 86 PRO A N 1
ATOM 688 C CA . PRO A 1 86 ? -13.421 -30.611 24.803 1.00 54.53 86 PRO A CA 1
ATOM 689 C C . PRO A 1 86 ? -12.391 -31.742 24.723 1.00 54.53 86 PRO A C 1
ATOM 691 O O . PRO A 1 86 ? -11.893 -32.074 23.648 1.00 54.53 86 PRO A O 1
ATOM 694 N N . ALA A 1 87 ? -12.038 -32.294 25.881 1.00 58.38 87 ALA A N 1
ATOM 695 C CA . ALA A 1 87 ? -11.198 -33.475 25.979 1.00 58.38 87 ALA A CA 1
ATOM 696 C C . ALA A 1 87 ? -11.920 -34.684 25.355 1.00 58.38 87 ALA A C 1
ATOM 698 O O . ALA A 1 87 ? -13.038 -35.005 25.754 1.00 58.38 87 ALA A O 1
ATOM 699 N N . GLY A 1 88 ? -11.261 -35.353 24.405 1.00 43.75 88 GLY A N 1
ATOM 700 C CA . GLY A 1 88 ? -11.659 -36.655 23.852 1.00 43.75 88 GLY A CA 1
ATOM 701 C C . GLY A 1 88 ? -11.287 -36.768 22.369 1.00 43.75 88 GLY A C 1
ATOM 702 O O . GLY A 1 88 ? -11.756 -35.969 21.571 1.00 43.75 88 GLY A O 1
ATOM 703 N N . GLY A 1 89 ? -10.450 -37.691 21.901 1.00 44.19 89 GLY A N 1
ATOM 704 C CA . GLY A 1 89 ? -9.729 -38.805 22.511 1.00 44.19 89 GLY A CA 1
ATOM 705 C C . GLY A 1 89 ? -8.741 -39.374 21.473 1.00 44.19 89 GLY A C 1
ATOM 706 O O . GLY A 1 89 ? -8.962 -39.219 20.276 1.00 44.19 89 GLY A O 1
ATOM 707 N N . ASP A 1 90 ? -7.645 -39.942 21.979 1.00 51.81 90 ASP A N 1
ATOM 708 C CA . ASP A 1 90 ? -6.676 -40.911 21.431 1.00 51.81 90 ASP A CA 1
ATOM 709 C C . ASP A 1 90 ? -6.261 -40.856 19.943 1.00 51.81 90 ASP A C 1
ATOM 711 O O . ASP A 1 90 ? -7.013 -41.208 19.038 1.00 51.81 90 ASP A O 1
ATOM 715 N N . GLY A 1 91 ? -4.982 -40.527 19.699 1.00 45.62 91 GLY A N 1
ATOM 716 C CA . GLY A 1 91 ? -4.363 -40.655 18.374 1.00 45.62 91 GLY A CA 1
ATOM 717 C C . GLY A 1 91 ? -2.939 -40.100 18.253 1.00 45.62 91 GLY A C 1
ATOM 718 O O . GLY A 1 91 ? -2.729 -39.121 17.552 1.00 45.62 91 GLY A O 1
ATOM 719 N N . GLU A 1 92 ? -1.992 -40.741 18.944 1.00 43.66 92 GLU A N 1
ATOM 720 C CA . GLU A 1 92 ? -0.550 -40.833 18.636 1.00 43.66 92 GLU A CA 1
ATOM 721 C C . GLU A 1 92 ? 0.274 -39.534 18.454 1.00 43.66 92 GLU A C 1
ATOM 723 O O . GLU A 1 92 ? 0.230 -38.823 17.451 1.00 43.66 92 GLU A O 1
ATOM 728 N N . ALA A 1 93 ? 1.123 -39.259 19.449 1.00 50.22 93 ALA A N 1
ATOM 729 C CA . ALA A 1 93 ? 2.058 -38.142 19.460 1.00 50.22 93 ALA A CA 1
ATOM 730 C C . ALA A 1 93 ? 3.132 -38.282 18.364 1.00 50.22 93 ALA A C 1
ATOM 732 O O . ALA A 1 93 ? 4.116 -39.005 18.518 1.00 50.22 93 ALA A O 1
ATOM 733 N N . SER A 1 94 ? 2.997 -37.525 17.274 1.00 51.28 94 SER A N 1
ATOM 734 C CA . SER A 1 94 ? 4.100 -37.321 16.332 1.00 51.28 9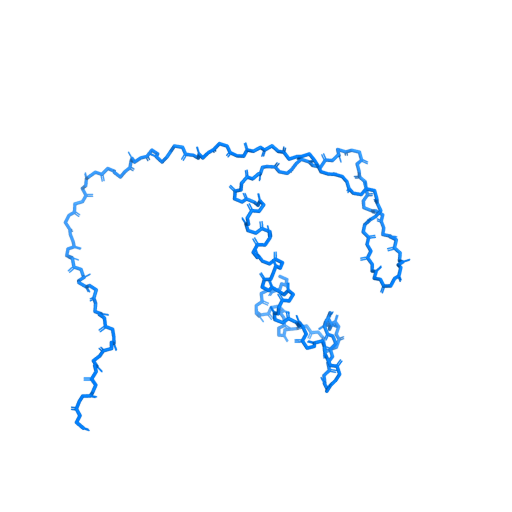4 SER A CA 1
ATOM 735 C C . SER A 1 94 ? 5.147 -36.407 16.973 1.00 51.28 94 SER A C 1
ATOM 737 O O . SER A 1 94 ? 4.976 -35.189 17.033 1.00 51.28 94 SER A O 1
ATOM 739 N N . ALA A 1 95 ? 6.249 -36.993 17.444 1.00 61.16 95 ALA A N 1
ATOM 740 C CA . ALA A 1 95 ? 7.413 -36.255 17.924 1.00 61.16 95 ALA A CA 1
ATOM 741 C C . ALA A 1 95 ? 7.905 -35.229 16.874 1.00 61.16 95 ALA A C 1
ATOM 743 O O . ALA A 1 95 ? 7.881 -35.519 15.671 1.00 61.16 95 ALA A O 1
ATOM 744 N N . PRO A 1 96 ? 8.393 -34.044 17.286 1.00 55.34 96 PRO A N 1
ATOM 745 C CA . PRO A 1 96 ? 8.975 -33.086 16.357 1.00 55.34 96 PRO A CA 1
ATOM 746 C C . PRO A 1 96 ? 10.299 -33.642 15.814 1.00 55.34 96 PRO A C 1
ATOM 748 O O . PRO A 1 96 ? 11.328 -33.621 16.488 1.00 55.34 96 PRO A O 1
ATOM 751 N N . ARG A 1 97 ? 10.291 -34.144 14.574 1.00 56.88 97 ARG A N 1
ATOM 752 C CA . ARG A 1 97 ? 11.525 -34.460 13.843 1.00 56.88 97 ARG A CA 1
ATOM 753 C C . ARG A 1 97 ? 12.201 -33.150 13.451 1.00 56.88 97 ARG A C 1
ATOM 755 O O . ARG A 1 97 ? 11.811 -32.503 12.484 1.00 56.88 97 ARG A O 1
ATOM 762 N N . CYS A 1 98 ? 13.198 -32.750 14.232 1.00 48.56 98 CYS A N 1
ATOM 763 C CA . CYS A 1 98 ? 14.098 -31.657 13.890 1.00 48.56 98 CYS A CA 1
ATOM 764 C C . CYS A 1 98 ? 14.920 -32.077 12.650 1.00 48.56 98 CYS A C 1
ATOM 766 O O . CYS A 1 98 ? 15.644 -33.068 12.729 1.00 48.56 98 CYS A O 1
ATOM 768 N N . PRO A 1 99 ? 14.811 -31.391 11.496 1.00 65.06 99 PRO A N 1
ATOM 769 C CA . PRO A 1 99 ? 15.332 -31.883 10.216 1.00 65.06 99 PRO A CA 1
ATOM 770 C C . PRO A 1 99 ? 16.833 -31.625 10.002 1.00 65.06 99 PRO A C 1
ATOM 772 O O . PRO A 1 99 ? 17.325 -31.766 8.887 1.00 65.06 99 PRO A O 1
ATOM 775 N N . VAL A 1 100 ? 17.578 -31.235 11.040 1.00 55.91 100 VAL A N 1
ATOM 776 C CA . VAL A 1 100 ? 19.000 -30.892 10.914 1.00 55.91 100 VAL A CA 1
ATOM 777 C C . VAL A 1 100 ? 19.836 -31.893 11.700 1.00 55.91 100 VAL A C 1
ATOM 779 O O . VAL A 1 100 ? 20.225 -31.653 12.841 1.00 55.91 100 VAL A O 1
ATOM 782 N N . HIS A 1 101 ? 20.139 -33.028 11.071 1.00 57.56 101 HIS A N 1
ATOM 783 C CA . HIS A 1 101 ? 21.317 -33.791 11.461 1.00 57.56 101 HIS A CA 1
ATOM 784 C C . HIS A 1 101 ? 22.544 -32.976 11.051 1.00 57.56 101 HIS A C 1
ATOM 786 O O . HIS A 1 101 ? 22.774 -32.714 9.871 1.00 57.56 101 HIS A O 1
ATOM 792 N N . ARG A 1 102 ? 23.310 -32.528 12.046 1.00 51.41 102 ARG A N 1
ATOM 793 C CA . ARG A 1 102 ? 24.651 -31.985 11.843 1.00 51.41 102 ARG A CA 1
ATOM 794 C C . ARG A 1 102 ? 25.503 -33.123 11.278 1.00 51.41 102 ARG A C 1
ATOM 796 O O . ARG A 1 102 ? 25.795 -34.066 12.005 1.00 51.41 102 ARG A O 1
ATOM 803 N N . ALA A 1 103 ? 25.846 -33.063 9.995 1.00 48.06 103 ALA A N 1
ATOM 804 C CA . ALA A 1 103 ? 26.908 -33.894 9.447 1.00 48.06 103 ALA A CA 1
ATOM 805 C C . ALA A 1 103 ? 28.218 -33.462 10.124 1.00 48.06 103 ALA A C 1
ATOM 807 O O . ALA A 1 103 ? 28.679 -32.340 9.919 1.00 48.06 103 ALA A O 1
ATOM 808 N N . GLY A 1 104 ? 28.728 -34.306 11.017 1.00 56.94 104 GLY A N 1
ATOM 809 C CA . GLY A 1 104 ? 30.137 -34.325 11.384 1.00 56.94 104 GLY A CA 1
ATOM 810 C C . GLY A 1 104 ? 30.803 -35.397 10.532 1.00 56.94 104 GLY A C 1
ATOM 811 O O . GLY A 1 104 ? 30.332 -36.532 10.533 1.00 56.94 104 GLY A O 1
ATOM 812 N N . ASP A 1 105 ? 31.722 -34.981 9.668 1.00 43.31 105 ASP A N 1
ATOM 813 C CA . ASP A 1 105 ? 33.168 -35.227 9.763 1.00 43.31 105 ASP A CA 1
ATOM 814 C C . ASP A 1 105 ? 33.885 -34.330 8.739 1.00 43.31 105 ASP A C 1
ATOM 816 O O . ASP A 1 105 ? 33.398 -34.230 7.587 1.00 43.31 105 ASP A O 1
#

pLDDT: mean 85.04, std 19.0, range [43.31, 98.75]